Protein AF-A0A822W2A1-F1 (afdb_monomer_lite)

Organism: Streptococcus suis (NCBI:txid1307)

Structure (mmCIF, N/CA/C/O backbone):
data_AF-A0A822W2A1-F1
#
_entry.id   AF-A0A822W2A1-F1
#
loop_
_atom_site.group_PDB
_atom_site.id
_atom_site.type_symbol
_atom_site.label_atom_id
_atom_site.label_alt_id
_atom_site.label_comp_id
_atom_site.label_asym_id
_atom_site.label_entity_id
_atom_site.label_seq_id
_atom_site.pdbx_PDB_ins_code
_atom_site.Cartn_x
_atom_site.Cartn_y
_atom_site.Cartn_z
_atom_site.occupancy
_atom_site.B_iso_or_equiv
_atom_site.auth_seq_id
_atom_site.auth_comp_id
_atom_site.auth_asym_id
_atom_site.auth_atom_id
_atom_site.pdbx_PDB_model_num
ATOM 1 N N . MET A 1 1 ? 25.392 -4.249 -22.395 1.00 34.62 1 MET A N 1
ATOM 2 C CA . MET A 1 1 ? 24.506 -3.129 -22.010 1.00 34.62 1 MET A CA 1
ATOM 3 C C . MET A 1 1 ? 23.233 -3.723 -21.433 1.00 34.62 1 MET A C 1
ATOM 5 O O . MET A 1 1 ? 22.504 -4.381 -22.158 1.00 34.62 1 MET A O 1
ATOM 9 N N . SER A 1 2 ? 23.049 -3.610 -20.118 1.00 41.62 2 SER A N 1
ATOM 10 C CA . SER A 1 2 ? 21.898 -4.151 -19.384 1.00 41.62 2 SER A CA 1
ATOM 11 C C . SER A 1 2 ? 20.736 -3.167 -19.501 1.00 41.62 2 SER A C 1
ATOM 13 O O . SER A 1 2 ? 20.786 -2.104 -18.889 1.00 41.62 2 SER A O 1
ATOM 15 N N . THR A 1 3 ? 19.715 -3.491 -20.289 1.00 45.72 3 THR A N 1
ATOM 16 C CA . THR A 1 3 ? 18.464 -2.724 -20.337 1.00 45.72 3 THR A CA 1
ATOM 17 C C . THR A 1 3 ? 17.708 -2.922 -19.025 1.00 45.72 3 THR A C 1
ATOM 19 O O . THR A 1 3 ? 17.368 -4.055 -18.679 1.00 45.72 3 THR A O 1
ATOM 22 N N . LEU A 1 4 ? 17.490 -1.839 -18.276 1.00 44.88 4 LEU A N 1
ATOM 23 C CA . LEU A 1 4 ? 16.674 -1.850 -17.060 1.00 44.88 4 LEU A CA 1
ATOM 24 C C . LEU A 1 4 ? 15.221 -2.215 -17.410 1.00 44.88 4 LEU A C 1
ATOM 26 O O . LEU A 1 4 ? 14.737 -1.784 -18.461 1.00 44.88 4 LEU A O 1
ATOM 30 N N . PRO A 1 5 ? 14.508 -2.981 -16.565 1.00 48.06 5 PRO A N 1
ATOM 31 C CA . PRO A 1 5 ? 13.068 -3.122 -16.707 1.00 48.06 5 PRO A CA 1
ATOM 32 C C . PRO A 1 5 ? 12.431 -1.740 -16.536 1.00 48.06 5 PRO A C 1
ATOM 34 O O . PRO A 1 5 ? 12.787 -0.998 -15.621 1.00 48.06 5 PRO A O 1
ATOM 37 N N . THR A 1 6 ? 11.517 -1.388 -17.432 1.00 43.91 6 THR A N 1
ATOM 38 C CA . THR A 1 6 ? 10.739 -0.148 -17.369 1.00 43.91 6 THR A CA 1
ATOM 39 C C . THR A 1 6 ? 9.265 -0.511 -17.460 1.00 43.91 6 THR A C 1
ATOM 41 O O . THR A 1 6 ? 8.878 -1.353 -18.271 1.00 43.91 6 THR A O 1
ATOM 44 N N . LYS A 1 7 ? 8.446 0.101 -16.606 1.00 48.62 7 LYS A N 1
ATOM 45 C CA . LYS A 1 7 ? 6.985 0.117 -16.722 1.00 48.62 7 LYS A CA 1
ATOM 46 C C . LYS A 1 7 ? 6.576 1.582 -16.602 1.00 48.62 7 LYS A C 1
ATOM 48 O O . LYS A 1 7 ? 7.039 2.254 -15.686 1.00 48.62 7 LYS A O 1
ATOM 53 N N . ASP A 1 8 ? 5.825 2.087 -17.577 1.00 51.94 8 ASP A N 1
ATOM 54 C CA . ASP A 1 8 ? 5.290 3.458 -17.599 1.00 51.94 8 ASP A CA 1
ATOM 55 C C . ASP A 1 8 ? 6.317 4.562 -17.262 1.00 51.94 8 ASP A C 1
ATOM 57 O O . ASP A 1 8 ? 6.085 5.420 -16.417 1.00 51.94 8 ASP A O 1
ATOM 61 N N . ASN A 1 9 ? 7.480 4.546 -17.931 1.00 50.19 9 ASN A N 1
ATOM 62 C CA . ASN A 1 9 ? 8.591 5.503 -17.748 1.00 50.19 9 ASN A CA 1
ATOM 63 C C . ASN A 1 9 ? 9.314 5.485 -16.385 1.00 50.19 9 ASN A C 1
ATOM 65 O O . ASN A 1 9 ? 10.222 6.292 -16.177 1.00 50.19 9 ASN A O 1
ATOM 69 N N . PHE A 1 10 ? 9.004 4.547 -15.489 1.00 53.25 10 PHE A N 1
ATOM 70 C CA . PHE A 1 10 ? 9.739 4.369 -14.238 1.00 53.25 10 PHE A CA 1
ATOM 71 C C . PHE A 1 10 ? 10.927 3.407 -14.414 1.00 53.25 10 PHE A C 1
ATOM 73 O O . PHE A 1 10 ? 10.791 2.345 -15.030 1.00 53.25 10 PHE A O 1
ATOM 80 N N . GLN A 1 11 ? 12.100 3.773 -13.883 1.00 57.97 11 GLN A N 1
ATOM 81 C CA . GLN A 1 11 ? 13.290 2.915 -13.864 1.00 57.97 11 GLN A CA 1
ATOM 82 C C . GLN A 1 11 ? 13.386 2.187 -12.524 1.00 57.97 11 GLN A C 1
ATOM 84 O O . GLN A 1 11 ? 13.587 2.815 -11.487 1.00 57.97 11 GLN A O 1
ATOM 89 N N . PHE A 1 12 ? 13.287 0.860 -12.553 1.00 60.91 12 PHE A N 1
ATOM 90 C CA . PHE A 1 12 ? 13.507 0.035 -11.365 1.00 60.91 12 PHE A CA 1
ATOM 91 C C . PHE A 1 12 ? 14.996 -0.102 -11.032 1.00 60.91 12 PHE A C 1
ATOM 93 O O . PHE A 1 12 ? 15.861 0.100 -11.894 1.00 60.91 12 PHE A O 1
ATOM 100 N N . ALA A 1 13 ? 15.292 -0.481 -9.784 1.00 58.28 13 ALA A N 1
ATOM 101 C CA . ALA A 1 13 ? 16.658 -0.706 -9.324 1.00 58.28 13 ALA A CA 1
ATOM 102 C C . ALA A 1 13 ? 17.420 -1.643 -10.290 1.00 58.28 13 ALA A C 1
ATOM 104 O O . ALA A 1 13 ? 16.913 -2.711 -10.657 1.00 58.28 13 ALA A O 1
ATOM 105 N N . PRO A 1 14 ? 18.647 -1.290 -10.725 1.00 67.44 14 PRO A N 1
ATOM 106 C CA . PRO A 1 14 ? 19.464 -2.193 -11.520 1.00 67.44 14 PRO A CA 1
ATOM 107 C C . PRO A 1 14 ? 19.639 -3.519 -10.785 1.00 67.44 14 PRO A C 1
ATOM 109 O O . PRO A 1 14 ? 19.942 -3.523 -9.595 1.00 67.44 14 PRO A O 1
ATOM 112 N N . ARG A 1 15 ? 19.539 -4.649 -11.499 1.00 62.00 15 ARG A N 1
ATOM 113 C CA . ARG A 1 15 ? 19.670 -6.004 -10.924 1.00 62.00 15 ARG A CA 1
ATOM 114 C C . ARG A 1 15 ? 20.889 -6.170 -10.002 1.00 62.00 15 ARG A C 1
ATOM 116 O O . ARG A 1 15 ? 20.832 -6.956 -9.068 1.00 62.00 15 ARG A O 1
ATOM 123 N N . ILE A 1 16 ? 21.975 -5.441 -10.272 1.00 64.81 16 ILE A N 1
ATOM 124 C CA . ILE A 1 16 ? 23.221 -5.471 -9.489 1.00 64.81 16 ILE A CA 1
ATOM 125 C C . ILE A 1 16 ? 23.013 -4.986 -8.045 1.00 64.81 16 ILE A C 1
ATOM 127 O O . ILE A 1 16 ? 23.735 -5.440 -7.167 1.00 64.81 16 ILE A O 1
ATOM 131 N N . PHE A 1 17 ? 22.039 -4.103 -7.810 1.00 76.69 17 PHE A N 1
ATOM 132 C CA . PHE A 1 17 ? 21.728 -3.528 -6.500 1.00 76.69 17 PHE A CA 1
ATOM 133 C C . PHE A 1 17 ? 20.521 -4.172 -5.813 1.00 76.69 17 PHE A C 1
ATOM 135 O O . PHE A 1 17 ? 20.244 -3.849 -4.663 1.00 76.69 17 PHE A O 1
ATOM 142 N N . LEU A 1 18 ? 19.802 -5.077 -6.489 1.00 85.31 18 LEU A N 1
ATOM 143 C CA . LEU A 1 18 ? 18.559 -5.642 -5.962 1.00 85.31 18 LEU A CA 1
ATOM 144 C C . LEU A 1 18 ? 18.783 -6.400 -4.646 1.00 85.31 18 LEU A C 1
ATOM 146 O O . LEU A 1 18 ? 18.008 -6.238 -3.712 1.00 85.31 18 LEU A O 1
ATOM 150 N N . GLU A 1 19 ? 19.851 -7.193 -4.549 1.00 89.50 19 GLU A N 1
ATOM 151 C CA . GLU A 1 19 ? 20.175 -7.942 -3.328 1.00 89.50 19 GLU A CA 1
ATOM 152 C C . GLU A 1 19 ? 20.441 -7.000 -2.144 1.00 89.50 19 GLU A C 1
ATOM 154 O O . GLU A 1 19 ? 19.929 -7.211 -1.048 1.00 89.50 19 GLU A O 1
ATOM 159 N N . GLN A 1 20 ? 21.183 -5.917 -2.377 1.00 90.75 20 GLN A N 1
ATOM 160 C CA . GLN A 1 20 ? 21.479 -4.908 -1.363 1.00 90.75 20 GLN A CA 1
ATOM 161 C C . GLN A 1 20 ? 20.226 -4.117 -0.976 1.00 90.75 20 GLN A C 1
ATOM 163 O O . GLN A 1 20 ? 20.030 -3.851 0.208 1.00 90.75 20 GLN A O 1
ATOM 168 N N . SER A 1 21 ? 19.370 -3.773 -1.944 1.00 92.00 21 SER A N 1
ATOM 169 C CA . SER A 1 21 ? 18.084 -3.117 -1.693 1.00 92.00 21 SER A CA 1
ATOM 170 C C . SER A 1 21 ? 17.176 -3.989 -0.832 1.00 92.00 21 SER A C 1
ATOM 172 O O . SER A 1 21 ? 16.644 -3.503 0.158 1.00 92.00 21 SER A O 1
ATOM 174 N N . LEU A 1 22 ? 17.047 -5.282 -1.140 1.00 94.50 22 LEU A N 1
ATOM 175 C CA . LEU A 1 22 ? 16.240 -6.205 -0.339 1.00 94.50 22 LEU A CA 1
ATOM 176 C C . LEU A 1 22 ? 16.821 -6.394 1.068 1.00 94.50 22 LEU A C 1
ATOM 178 O O . LEU A 1 22 ? 16.090 -6.282 2.045 1.00 94.50 22 LEU A O 1
ATOM 182 N N . ALA A 1 23 ? 18.142 -6.562 1.194 1.00 94.62 23 ALA A N 1
ATOM 183 C CA . ALA A 1 23 ? 18.804 -6.673 2.496 1.00 94.62 23 ALA A CA 1
ATOM 184 C C . ALA A 1 23 ? 18.675 -5.402 3.358 1.00 94.62 23 ALA A C 1
ATOM 186 O O . ALA A 1 23 ? 18.761 -5.470 4.588 1.00 94.62 23 ALA A O 1
ATOM 187 N N . TYR A 1 24 ? 18.518 -4.238 2.724 1.00 95.31 24 TYR A N 1
ATOM 188 C CA . TYR A 1 24 ? 18.178 -2.987 3.394 1.00 95.31 24 TYR A CA 1
ATOM 189 C C . TYR A 1 24 ? 16.707 -2.971 3.825 1.00 95.31 24 TYR A C 1
ATOM 191 O O . TYR A 1 24 ? 16.435 -2.756 5.006 1.00 95.31 24 TYR A O 1
ATOM 199 N N . ILE A 1 25 ? 15.782 -3.265 2.904 1.00 96.62 25 ILE A N 1
ATOM 200 C CA . ILE A 1 25 ? 14.335 -3.267 3.159 1.00 96.62 25 ILE A CA 1
ATOM 201 C C . ILE A 1 25 ? 13.971 -4.241 4.284 1.00 96.62 25 ILE A C 1
ATOM 203 O O . ILE A 1 25 ? 13.175 -3.899 5.155 1.00 96.62 25 ILE A O 1
ATOM 207 N N . ASP A 1 26 ? 14.596 -5.417 4.336 1.00 95.75 26 ASP A N 1
ATOM 208 C CA . ASP A 1 26 ? 14.368 -6.408 5.393 1.00 95.75 26 ASP A CA 1
ATOM 209 C C . ASP A 1 26 ? 14.633 -5.851 6.799 1.00 95.75 26 ASP A C 1
ATOM 211 O O . ASP A 1 26 ? 13.954 -6.231 7.752 1.00 95.75 26 ASP A O 1
ATOM 215 N N . LYS A 1 27 ? 15.578 -4.911 6.930 1.00 96.88 27 LYS A N 1
ATOM 216 C CA . LYS A 1 27 ? 15.959 -4.285 8.206 1.00 96.88 27 LYS A CA 1
ATOM 217 C C . LYS A 1 27 ? 15.125 -3.060 8.563 1.00 96.88 27 LYS A C 1
ATOM 219 O O . LYS A 1 27 ? 15.276 -2.552 9.674 1.00 96.88 27 LYS A O 1
ATOM 224 N N . LEU A 1 28 ? 14.303 -2.553 7.643 1.00 97.38 28 LEU A N 1
ATOM 225 C CA . LEU A 1 28 ? 13.441 -1.411 7.930 1.00 97.38 28 LEU A CA 1
ATOM 226 C C . LEU A 1 28 ? 12.431 -1.781 9.024 1.00 97.38 28 LEU A C 1
ATOM 228 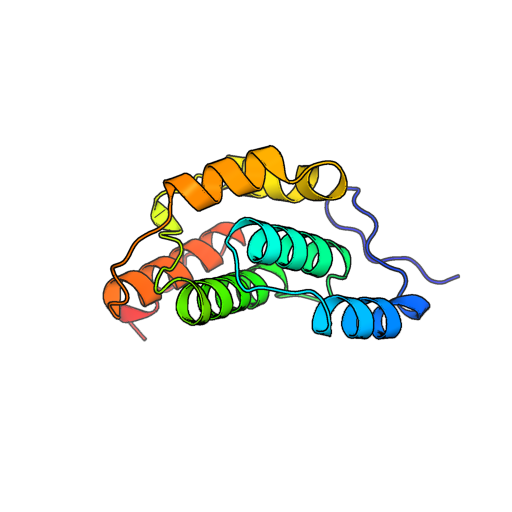O O . LEU A 1 28 ? 11.875 -2.886 8.969 1.00 97.38 28 LEU A O 1
ATOM 232 N N . PRO A 1 29 ? 12.177 -0.879 9.988 1.00 97.31 29 PRO A N 1
ATOM 233 C CA . PRO A 1 29 ? 11.138 -1.091 10.983 1.00 97.31 29 PRO A CA 1
ATOM 234 C C . PRO A 1 29 ? 9.760 -1.129 10.311 1.00 97.31 29 PRO A C 1
ATOM 236 O O . PRO A 1 29 ? 9.587 -0.671 9.181 1.00 97.31 29 PRO A O 1
ATOM 239 N N . HIS A 1 30 ? 8.787 -1.708 11.004 1.00 97.38 30 HIS A N 1
ATOM 240 C CA . HIS A 1 30 ? 7.401 -1.788 10.548 1.00 97.38 30 HIS A CA 1
ATOM 241 C C . HIS A 1 30 ? 6.425 -1.865 11.727 1.00 97.38 30 HIS A C 1
ATOM 243 O O . HIS A 1 30 ? 5.431 -2.569 11.656 1.00 97.38 30 HIS A O 1
ATOM 249 N N . GLU A 1 31 ? 6.715 -1.167 12.825 1.00 97.56 31 GLU A N 1
ATOM 250 C CA . GLU A 1 31 ? 5.886 -1.203 14.040 1.00 97.56 31 GLU A CA 1
ATOM 251 C C . GLU A 1 31 ? 4.737 -0.191 13.974 1.00 97.56 31 GLU A C 1
ATOM 253 O O . GLU A 1 31 ? 3.699 -0.349 14.615 1.00 97.56 31 GLU A O 1
ATOM 258 N N . THR A 1 32 ? 4.914 0.871 13.189 1.00 98.50 32 THR A N 1
ATOM 259 C CA . THR A 1 32 ? 3.914 1.924 12.995 1.00 98.50 32 THR A CA 1
ATOM 260 C C . THR A 1 32 ? 3.392 1.948 11.563 1.00 98.50 32 THR A C 1
ATOM 262 O O . THR A 1 32 ? 4.058 1.507 10.628 1.00 98.50 32 THR A O 1
ATOM 265 N N . PHE A 1 33 ? 2.203 2.527 11.372 1.00 98.50 33 PHE A N 1
ATOM 266 C CA . PHE A 1 33 ? 1.627 2.724 10.039 1.00 98.50 33 PHE A CA 1
ATOM 267 C C . PHE A 1 33 ? 2.590 3.449 9.092 1.00 98.50 33 PHE A C 1
ATOM 269 O O . PHE A 1 33 ? 2.771 3.024 7.953 1.00 98.50 33 PHE A O 1
ATOM 276 N N . ASP A 1 34 ? 3.240 4.513 9.568 1.00 98.31 34 ASP A N 1
ATOM 277 C CA . ASP A 1 34 ? 4.174 5.274 8.747 1.00 98.31 34 ASP A CA 1
ATOM 278 C C . ASP A 1 34 ? 5.357 4.419 8.296 1.00 98.31 34 ASP A C 1
ATOM 280 O O . ASP A 1 34 ? 5.660 4.401 7.107 1.00 98.31 34 ASP A O 1
ATOM 284 N N . GLU A 1 35 ? 5.981 3.675 9.210 1.00 98.50 35 GLU A N 1
ATOM 285 C CA . GLU A 1 35 ? 7.098 2.779 8.891 1.00 98.50 35 GLU A CA 1
ATOM 286 C C . GLU A 1 35 ? 6.694 1.685 7.897 1.00 98.50 35 GLU A C 1
ATOM 288 O O . GLU A 1 35 ? 7.417 1.428 6.936 1.00 98.50 35 GLU A O 1
ATOM 293 N N . ILE A 1 36 ? 5.514 1.085 8.082 1.00 98.69 36 ILE A N 1
ATOM 294 C CA . ILE A 1 36 ? 4.971 0.065 7.179 1.00 98.69 36 ILE A CA 1
ATOM 295 C C . ILE A 1 36 ? 4.801 0.626 5.762 1.00 98.69 36 ILE A C 1
ATOM 297 O O . ILE A 1 36 ? 5.201 -0.023 4.794 1.00 98.69 36 ILE A O 1
ATOM 301 N N . VAL A 1 37 ? 4.228 1.827 5.621 1.00 98.44 37 VAL A N 1
ATOM 302 C CA . VAL A 1 37 ? 3.988 2.432 4.302 1.00 98.44 37 VAL A CA 1
ATOM 303 C C . VAL A 1 37 ? 5.290 2.887 3.638 1.00 98.44 37 VAL A C 1
ATOM 305 O O . VAL A 1 37 ? 5.431 2.706 2.429 1.00 98.44 37 VAL A O 1
ATOM 308 N N . GLU A 1 38 ? 6.264 3.411 4.391 1.00 98.00 38 GLU A N 1
ATOM 309 C CA . GLU A 1 38 ? 7.602 3.710 3.849 1.00 98.00 38 GLU A CA 1
ATOM 310 C C . GLU A 1 38 ? 8.293 2.430 3.353 1.00 98.00 38 GLU A C 1
ATOM 312 O O . GLU A 1 38 ? 8.732 2.352 2.206 1.00 98.00 38 GLU A O 1
ATOM 317 N N . LYS A 1 39 ? 8.298 1.373 4.174 1.00 98.25 39 LYS A N 1
ATOM 318 C CA . LYS A 1 39 ? 8.868 0.065 3.822 1.00 98.25 39 LYS A CA 1
ATOM 319 C C . LYS A 1 39 ? 8.190 -0.546 2.590 1.00 98.25 39 LYS A C 1
ATOM 321 O O . LYS A 1 39 ? 8.843 -1.163 1.745 1.00 98.25 39 LYS A O 1
ATOM 326 N N . TYR A 1 40 ? 6.881 -0.350 2.458 1.00 98.25 40 TYR A N 1
ATOM 327 C CA . TYR A 1 40 ? 6.107 -0.745 1.286 1.00 98.25 40 TYR A CA 1
ATOM 328 C C . TYR A 1 40 ? 6.467 0.048 0.022 1.00 98.25 40 TYR A C 1
ATOM 330 O O . TYR A 1 40 ? 6.626 -0.550 -1.048 1.00 98.25 40 TYR A O 1
ATOM 338 N N . ALA A 1 41 ? 6.648 1.365 0.139 1.00 97.00 41 ALA A N 1
ATOM 339 C CA . ALA A 1 41 ? 7.085 2.215 -0.964 1.00 97.00 41 ALA A CA 1
ATOM 340 C C . ALA A 1 41 ? 8.494 1.829 -1.453 1.00 97.00 41 ALA A C 1
ATOM 342 O O . ALA A 1 41 ? 8.693 1.683 -2.661 1.00 97.00 41 ALA A O 1
ATOM 343 N N . ASP A 1 42 ? 9.431 1.554 -0.542 1.00 95.81 42 ASP A N 1
ATOM 344 C CA . ASP A 1 42 ? 10.785 1.102 -0.890 1.00 95.81 42 ASP A CA 1
ATOM 345 C C . ASP A 1 42 ? 10.781 -0.258 -1.601 1.00 95.81 42 ASP A C 1
ATOM 347 O O . ASP A 1 42 ? 11.474 -0.453 -2.607 1.00 95.81 42 ASP A O 1
ATOM 351 N N . MET A 1 43 ? 9.942 -1.195 -1.148 1.00 95.88 43 MET A N 1
ATOM 352 C CA . MET A 1 43 ? 9.754 -2.475 -1.839 1.00 95.88 43 MET A CA 1
ATOM 353 C C . MET A 1 43 ? 9.217 -2.285 -3.268 1.00 95.88 43 MET A C 1
ATOM 355 O O . MET A 1 43 ? 9.609 -3.022 -4.178 1.00 95.88 43 MET A O 1
ATOM 359 N N . ASN A 1 44 ? 8.376 -1.271 -3.506 1.00 93.19 44 ASN A N 1
ATOM 360 C CA . ASN A 1 44 ? 7.833 -0.992 -4.841 1.00 93.19 44 ASN A CA 1
ATOM 361 C C . ASN A 1 44 ? 8.916 -0.518 -5.809 1.00 93.19 44 ASN A C 1
ATOM 363 O O . ASN A 1 44 ? 8.883 -0.875 -6.988 1.00 93.19 44 ASN A O 1
ATOM 367 N N . ILE A 1 45 ? 9.886 0.243 -5.298 1.00 91.12 45 ILE A N 1
ATOM 368 C CA . ILE A 1 45 ? 11.056 0.703 -6.052 1.00 91.12 45 ILE A CA 1
ATOM 369 C C . ILE A 1 45 ? 11.985 -0.475 -6.371 1.00 91.12 45 ILE A C 1
ATOM 371 O O . ILE A 1 45 ? 12.501 -0.568 -7.489 1.00 91.12 45 ILE A O 1
ATOM 375 N N . ALA A 1 46 ? 12.185 -1.384 -5.410 1.00 92.06 46 ALA A N 1
ATOM 376 C CA . ALA A 1 46 ? 13.013 -2.573 -5.602 1.00 92.06 46 ALA A CA 1
ATOM 377 C C . ALA A 1 46 ? 12.438 -3.512 -6.673 1.00 92.06 46 ALA A C 1
ATOM 379 O O . ALA A 1 46 ? 13.198 -4.036 -7.486 1.00 92.06 46 ALA A O 1
ATOM 380 N N . HIS A 1 47 ? 11.111 -3.691 -6.688 1.00 90.69 47 HIS A N 1
ATOM 381 C CA . HIS A 1 47 ? 10.363 -4.440 -7.706 1.00 90.69 47 HIS A CA 1
ATOM 382 C C . HIS A 1 47 ? 11.009 -5.800 -8.059 1.00 90.69 47 HIS A C 1
ATOM 384 O O . HIS A 1 47 ? 11.439 -6.026 -9.196 1.00 90.69 47 HIS A O 1
ATOM 390 N N . PRO A 1 48 ? 11.135 -6.713 -7.077 1.00 90.44 48 PRO A N 1
ATOM 391 C CA . PRO A 1 48 ? 12.062 -7.845 -7.147 1.00 90.44 48 PRO A CA 1
ATOM 392 C C . PRO A 1 48 ? 11.713 -8.914 -8.190 1.00 90.44 48 PRO A C 1
ATOM 394 O O . PRO A 1 48 ? 12.585 -9.685 -8.601 1.00 90.44 48 PRO A O 1
ATOM 397 N N . PHE A 1 49 ? 10.455 -8.994 -8.621 1.00 89.69 49 PHE A N 1
ATOM 398 C CA . PHE A 1 49 ? 9.989 -10.004 -9.567 1.00 89.69 49 PHE A CA 1
ATOM 399 C C . PHE A 1 49 ? 9.879 -9.454 -10.989 1.00 89.69 49 PHE A C 1
ATOM 401 O O . PHE A 1 49 ? 9.718 -8.257 -11.216 1.00 89.69 49 PHE A O 1
ATOM 408 N N . ARG A 1 50 ? 9.904 -10.353 -11.981 1.00 83.44 50 ARG A N 1
ATOM 409 C CA . ARG A 1 50 ? 9.662 -9.983 -13.388 1.00 83.44 50 ARG A CA 1
ATOM 410 C C . ARG A 1 50 ? 8.206 -9.590 -13.649 1.00 83.44 50 ARG A C 1
ATOM 412 O O . ARG A 1 50 ? 7.953 -8.743 -14.494 1.00 83.44 50 ARG A O 1
ATOM 419 N N . GLU A 1 51 ? 7.275 -10.221 -12.942 1.00 85.88 51 GLU A N 1
ATOM 420 C CA . GLU A 1 51 ? 5.841 -9.944 -12.981 1.00 85.88 51 GLU A CA 1
ATOM 421 C C . GLU A 1 51 ? 5.236 -10.304 -11.616 1.00 85.88 51 GLU A C 1
ATOM 423 O O . GLU A 1 51 ? 5.789 -11.127 -10.889 1.00 85.88 51 GLU A O 1
ATOM 428 N N . GLY A 1 52 ? 4.100 -9.698 -11.266 1.00 88.88 52 GLY A N 1
ATOM 429 C CA . GLY A 1 52 ? 3.331 -10.057 -10.071 1.00 88.88 52 GLY A CA 1
ATOM 430 C C . GLY A 1 52 ? 3.611 -9.204 -8.834 1.00 88.88 52 GLY A C 1
ATOM 431 O O . GLY A 1 52 ? 2.862 -9.334 -7.870 1.00 88.88 52 GLY A O 1
ATOM 432 N N . ASN A 1 53 ? 4.589 -8.289 -8.886 1.00 92.56 53 ASN A N 1
ATOM 433 C CA . ASN A 1 53 ? 4.993 -7.447 -7.751 1.00 92.56 53 ASN A CA 1
ATOM 434 C C . ASN A 1 53 ? 3.813 -6.748 -7.070 1.00 92.56 53 ASN A C 1
ATOM 436 O O . ASN A 1 53 ? 3.656 -6.882 -5.865 1.00 92.56 53 ASN A O 1
ATOM 440 N N . GLY A 1 54 ? 2.946 -6.069 -7.831 1.00 92.25 54 GLY A N 1
ATOM 441 C CA . GLY A 1 54 ? 1.804 -5.346 -7.261 1.00 92.25 54 GLY A CA 1
ATOM 442 C C . GLY A 1 54 ? 0.923 -6.242 -6.386 1.00 92.25 54 GLY A C 1
ATOM 443 O O . GLY A 1 54 ? 0.691 -5.941 -5.217 1.00 92.25 54 GLY A O 1
ATOM 444 N N . ARG A 1 55 ? 0.506 -7.397 -6.920 1.00 93.62 55 ARG A N 1
ATOM 445 C CA . ARG A 1 55 ? -0.356 -8.360 -6.213 1.00 93.62 55 ARG A CA 1
ATOM 446 C C . ARG A 1 55 ? 0.334 -8.959 -4.991 1.00 93.62 55 ARG A C 1
ATOM 448 O O . ARG A 1 55 ? -0.244 -8.957 -3.908 1.00 93.62 55 ARG A O 1
ATOM 455 N N . SER A 1 56 ? 1.569 -9.441 -5.148 1.00 94.81 56 SER A N 1
ATOM 456 C CA . SER A 1 56 ? 2.315 -10.053 -4.043 1.00 94.81 56 SER A CA 1
ATOM 457 C C . SER A 1 56 ? 2.622 -9.050 -2.936 1.00 94.81 56 SER A C 1
ATOM 459 O O . SER A 1 56 ? 2.535 -9.378 -1.757 1.00 94.81 56 SER A O 1
ATOM 461 N N . MET A 1 57 ? 2.952 -7.813 -3.303 1.00 96.38 57 MET A N 1
ATOM 462 C CA . MET A 1 57 ? 3.299 -6.788 -2.334 1.00 9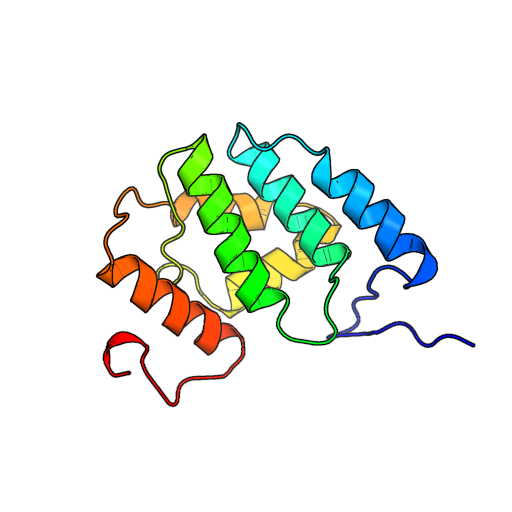6.38 57 MET A CA 1
ATOM 463 C C . MET A 1 57 ? 2.082 -6.243 -1.587 1.00 96.38 57 MET A C 1
ATOM 465 O O . MET A 1 57 ? 2.225 -5.900 -0.421 1.00 96.38 57 MET A O 1
ATOM 469 N N . ARG A 1 58 ? 0.896 -6.168 -2.209 1.00 97.62 58 ARG A N 1
ATOM 470 C CA . ARG A 1 58 ? -0.340 -5.800 -1.491 1.00 97.62 58 ARG A CA 1
ATOM 471 C C . ARG A 1 58 ? -0.677 -6.817 -0.398 1.00 97.62 58 ARG A C 1
ATOM 473 O O . ARG A 1 58 ? -0.945 -6.422 0.728 1.00 97.62 58 ARG A O 1
ATOM 480 N N . ILE A 1 59 ? -0.529 -8.113 -0.686 1.00 96.31 59 ILE A N 1
ATOM 481 C CA . ILE A 1 59 ? -0.662 -9.171 0.334 1.00 96.31 59 ILE A CA 1
ATOM 482 C C . ILE A 1 59 ? 0.396 -9.006 1.434 1.00 96.31 59 ILE A C 1
ATOM 484 O O . ILE A 1 59 ? 0.098 -9.136 2.617 1.00 96.31 59 ILE A O 1
ATOM 488 N N . TRP A 1 60 ? 1.643 -8.721 1.053 1.00 97.88 60 TRP A N 1
ATOM 489 C CA . TRP A 1 60 ? 2.724 -8.502 2.012 1.00 97.88 60 TRP A CA 1
ATOM 490 C C . TRP A 1 60 ? 2.476 -7.284 2.917 1.00 97.88 60 TRP A C 1
ATOM 492 O O . TRP A 1 60 ? 2.725 -7.363 4.119 1.00 97.88 60 TRP A O 1
ATOM 502 N N . LEU A 1 61 ? 1.921 -6.200 2.368 1.00 98.31 61 LEU A N 1
ATOM 503 C CA . LEU A 1 61 ? 1.481 -5.028 3.122 1.00 98.31 61 LEU A CA 1
ATOM 504 C C . LEU A 1 61 ? 0.399 -5.395 4.146 1.00 98.31 61 LEU A C 1
ATOM 506 O O . LEU A 1 61 ? 0.561 -5.076 5.321 1.00 98.31 61 LEU A O 1
ATOM 510 N N . ASP A 1 62 ? -0.654 -6.106 3.732 1.00 97.50 62 ASP A N 1
ATOM 511 C CA . ASP A 1 62 ? -1.724 -6.534 4.644 1.00 97.50 62 ASP A CA 1
ATOM 512 C C . ASP A 1 62 ? -1.203 -7.444 5.763 1.00 97.50 62 ASP A C 1
ATOM 514 O O . ASP A 1 62 ? -1.649 -7.341 6.904 1.00 97.50 62 ASP A O 1
ATOM 518 N N . CYS A 1 63 ? -0.223 -8.308 5.477 1.00 97.25 63 CYS A N 1
ATOM 519 C CA . CYS A 1 63 ? 0.425 -9.116 6.509 1.00 97.25 63 CYS A CA 1
ATOM 520 C C . CYS A 1 63 ? 1.134 -8.253 7.562 1.00 97.25 63 CYS A C 1
ATOM 522 O O . CYS A 1 63 ? 0.972 -8.533 8.747 1.00 97.25 63 CYS A O 1
ATOM 524 N N . MET A 1 64 ? 1.882 -7.221 7.152 1.00 98.12 64 MET A N 1
ATOM 525 C CA . MET A 1 64 ? 2.559 -6.313 8.090 1.00 98.12 64 MET A CA 1
ATOM 526 C C . MET A 1 64 ? 1.560 -5.467 8.887 1.00 98.12 64 MET A C 1
ATOM 528 O O . MET A 1 64 ? 1.659 -5.388 10.105 1.00 98.12 64 MET A O 1
ATOM 532 N N . LEU A 1 65 ? 0.556 -4.884 8.222 1.00 98.12 65 LEU A N 1
ATOM 533 C CA . LEU A 1 65 ? -0.490 -4.102 8.892 1.00 98.12 65 LEU A CA 1
ATOM 534 C C . LEU A 1 65 ? -1.250 -4.944 9.922 1.00 98.12 65 LEU A C 1
ATOM 536 O O . LEU A 1 65 ? -1.535 -4.472 11.024 1.00 98.12 65 LEU A O 1
ATOM 540 N N . ARG A 1 66 ? -1.548 -6.204 9.589 1.00 96.44 66 ARG A N 1
ATOM 541 C CA . ARG A 1 66 ? -2.255 -7.105 10.496 1.00 96.44 66 ARG A CA 1
ATOM 542 C C . ARG A 1 66 ? -1.408 -7.461 11.710 1.00 96.44 66 ARG A C 1
ATOM 544 O O . ARG A 1 66 ? -1.947 -7.478 12.811 1.00 96.44 66 ARG A O 1
ATOM 551 N N . ASP A 1 67 ? -0.129 -7.764 11.506 1.00 96.94 67 ASP A N 1
ATOM 552 C CA . ASP A 1 67 ? 0.782 -8.176 12.578 1.00 96.94 67 ASP A CA 1
ATOM 553 C C . ASP A 1 67 ? 1.022 -7.042 13.584 1.00 96.94 67 ASP A C 1
ATOM 555 O O . ASP A 1 67 ? 0.860 -7.235 14.787 1.00 96.94 67 ASP A O 1
ATOM 559 N N . SER A 1 68 ? 1.303 -5.833 13.091 1.00 97.56 68 SER A N 1
ATOM 560 C CA . SER A 1 68 ? 1.685 -4.702 13.944 1.00 97.56 68 SER A CA 1
ATOM 561 C C . SER A 1 68 ? 0.494 -3.891 14.459 1.00 97.56 68 SER A C 1
ATOM 563 O O . SER A 1 68 ? 0.542 -3.360 15.567 1.00 97.56 68 SER A O 1
ATOM 565 N N . LEU A 1 69 ? -0.584 -3.768 13.672 1.00 97.31 69 LEU A N 1
ATOM 566 C CA . LEU A 1 69 ? -1.700 -2.853 13.961 1.00 97.31 69 LEU A CA 1
ATOM 567 C C . LEU A 1 69 ? -3.060 -3.549 14.106 1.00 97.31 69 LEU A C 1
ATOM 569 O O . LEU A 1 69 ? -4.044 -2.882 14.430 1.00 97.31 69 LEU A O 1
ATOM 573 N N . GLY A 1 70 ? -3.155 -4.856 13.838 1.00 96.88 70 GLY A N 1
ATOM 574 C CA . GLY A 1 70 ? -4.426 -5.589 13.866 1.00 96.88 70 GLY A CA 1
ATOM 575 C C . GLY A 1 70 ? -5.422 -5.151 12.786 1.00 96.88 70 GLY A C 1
ATOM 576 O O . GLY A 1 70 ? -6.625 -5.342 12.951 1.00 96.88 70 GLY A O 1
ATOM 577 N N . ARG A 1 71 ? -4.941 -4.537 11.698 1.00 97.12 71 ARG A N 1
ATOM 578 C CA . ARG A 1 71 ? -5.762 -3.962 10.620 1.00 97.12 71 ARG A CA 1
ATOM 579 C C . ARG A 1 71 ? -5.280 -4.415 9.248 1.00 97.12 71 ARG A C 1
ATOM 581 O O . ARG A 1 71 ? -4.125 -4.786 9.093 1.00 97.12 71 ARG A O 1
ATOM 588 N N . VAL A 1 72 ? -6.153 -4.352 8.251 1.00 97.25 72 VAL A N 1
ATOM 589 C CA . VAL A 1 72 ? -5.827 -4.587 6.831 1.00 97.25 72 VAL A CA 1
ATOM 590 C C . VAL A 1 72 ? -6.421 -3.478 5.972 1.00 97.25 72 VAL A C 1
ATOM 592 O O . VAL A 1 72 ? -7.208 -2.667 6.464 1.00 97.25 72 VAL A O 1
ATOM 595 N N . VAL A 1 73 ? -6.041 -3.424 4.700 1.00 96.94 73 VAL A N 1
ATOM 596 C CA . VAL A 1 73 ? -6.609 -2.475 3.742 1.00 96.94 73 VAL A CA 1
ATOM 597 C C . VAL A 1 73 ? -7.887 -3.059 3.140 1.00 96.94 73 VAL A C 1
ATOM 599 O O . VAL A 1 73 ? -7.872 -4.146 2.559 1.00 96.94 73 VAL A O 1
ATOM 602 N N . ASP A 1 74 ? -8.997 -2.324 3.211 1.00 96.12 74 ASP A N 1
ATOM 603 C CA . ASP A 1 74 ? -10.143 -2.586 2.341 1.00 96.12 74 ASP A CA 1
ATOM 604 C C . ASP A 1 74 ? -9.831 -2.061 0.939 1.00 96.12 74 ASP A C 1
ATOM 606 O O . ASP A 1 74 ? -10.110 -0.918 0.585 1.00 96.12 74 ASP A O 1
ATOM 610 N N . TRP A 1 75 ? -9.218 -2.907 0.116 1.00 95.19 75 TRP A N 1
ATOM 611 C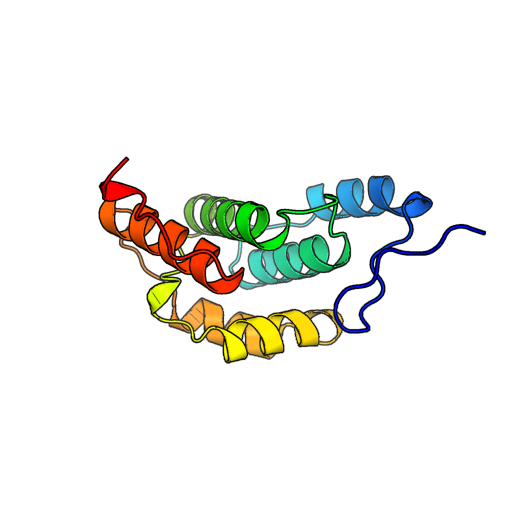 CA . TRP A 1 75 ? -8.814 -2.513 -1.231 1.00 95.19 75 TRP A CA 1
ATOM 612 C C . TRP A 1 75 ? -9.988 -2.026 -2.088 1.00 95.19 75 TRP A C 1
ATOM 614 O O . TRP A 1 75 ? -9.769 -1.173 -2.941 1.00 95.19 75 TRP A O 1
ATOM 624 N N . ASN A 1 76 ? -11.220 -2.485 -1.831 1.00 91.44 76 ASN A N 1
ATOM 625 C CA . ASN A 1 76 ? -12.412 -2.060 -2.576 1.00 91.44 76 ASN A CA 1
ATOM 626 C C . ASN A 1 76 ? -12.767 -0.589 -2.348 1.00 91.44 76 ASN A C 1
ATOM 628 O O . ASN A 1 76 ? -13.478 -0.003 -3.163 1.00 91.44 76 ASN A O 1
ATOM 632 N N . SER A 1 77 ? -12.313 -0.001 -1.238 1.00 93.50 77 SER A N 1
ATOM 633 C CA . SER A 1 77 ? -12.589 1.395 -0.909 1.00 93.50 77 SER A CA 1
ATOM 634 C C . SER A 1 77 ? -11.600 2.368 -1.551 1.00 93.50 77 SER A C 1
ATOM 636 O O . SER A 1 77 ? -11.724 3.572 -1.339 1.00 93.50 77 SER A O 1
ATOM 638 N N . ILE A 1 78 ? -10.604 1.870 -2.291 1.00 95.50 78 ILE A N 1
ATOM 639 C CA . ILE A 1 78 ? -9.598 2.689 -2.965 1.00 95.50 78 ILE A CA 1
ATOM 640 C C . ILE A 1 78 ? -9.839 2.616 -4.476 1.00 95.50 78 ILE A C 1
ATOM 642 O O . ILE A 1 78 ? -9.975 1.530 -5.050 1.00 95.50 78 ILE A O 1
ATOM 646 N N . ASP A 1 79 ? -9.887 3.778 -5.129 1.00 96.00 79 ASP A N 1
ATOM 647 C CA . ASP A 1 79 ? -9.952 3.836 -6.584 1.00 96.00 79 ASP A CA 1
ATOM 648 C C . ASP A 1 79 ? -8.632 3.364 -7.216 1.00 96.00 79 ASP A C 1
ATOM 650 O O . ASP A 1 79 ? -7.530 3.615 -6.719 1.00 96.00 79 ASP A O 1
ATOM 654 N N . LYS A 1 80 ? -8.752 2.670 -8.348 1.00 92.31 80 LYS A N 1
ATOM 655 C CA . LYS A 1 80 ? -7.618 2.076 -9.058 1.00 92.31 80 LYS A CA 1
ATOM 656 C C . LYS A 1 80 ? -6.618 3.126 -9.537 1.00 92.31 80 LYS A C 1
ATOM 658 O O . LYS A 1 80 ? -5.410 2.934 -9.371 1.00 92.31 80 LYS A O 1
ATOM 663 N N . ASP A 1 81 ? -7.108 4.196 -10.152 1.00 94.19 81 ASP A N 1
ATOM 664 C CA . ASP A 1 81 ? -6.252 5.219 -10.743 1.00 94.19 81 ASP A CA 1
ATOM 665 C C . ASP A 1 81 ? -5.638 6.088 -9.643 1.00 94.19 81 ASP A C 1
ATOM 667 O O . ASP A 1 81 ? -4.457 6.427 -9.720 1.00 94.19 81 ASP A O 1
ATOM 671 N N . GLU A 1 82 ? -6.387 6.385 -8.577 1.00 97.00 82 GLU A N 1
ATOM 672 C CA . GLU A 1 82 ? -5.852 7.056 -7.384 1.00 97.00 82 GLU A CA 1
ATOM 673 C C . GLU A 1 82 ? -4.711 6.256 -6.746 1.00 97.00 82 GLU A C 1
ATOM 675 O O . GLU A 1 82 ? -3.622 6.795 -6.529 1.00 97.00 82 GLU A O 1
ATOM 680 N N . TYR A 1 83 ? -4.915 4.955 -6.517 1.00 96.88 83 TYR A N 1
ATOM 681 C CA . TYR A 1 83 ? -3.884 4.080 -5.965 1.00 96.88 83 TYR A CA 1
ATOM 682 C C . TYR A 1 83 ? -2.635 4.039 -6.854 1.00 96.88 83 TYR A C 1
ATOM 684 O O . TYR A 1 83 ? -1.518 4.206 -6.360 1.00 96.88 83 TYR A O 1
ATOM 692 N N . PHE A 1 84 ? -2.791 3.860 -8.168 1.00 94.56 84 PHE A N 1
ATOM 693 C CA . PHE A 1 84 ? -1.647 3.828 -9.081 1.00 94.56 84 PHE A CA 1
ATOM 694 C C . PHE A 1 84 ? -0.911 5.161 -9.162 1.00 94.56 84 PHE A C 1
ATOM 696 O O . PHE A 1 84 ? 0.320 5.170 -9.121 1.00 94.56 84 PHE A O 1
ATOM 703 N N . ASN A 1 85 ? -1.625 6.284 -9.198 1.00 95.25 85 ASN A N 1
ATOM 704 C CA . ASN A 1 85 ? -1.000 7.604 -9.167 1.00 95.25 85 ASN A CA 1
ATOM 705 C C . ASN A 1 85 ? -0.223 7.832 -7.861 1.00 95.25 85 ASN A C 1
ATOM 707 O O . ASN A 1 85 ? 0.905 8.334 -7.900 1.00 95.25 85 ASN A O 1
ATOM 711 N N . ALA A 1 86 ? -0.774 7.405 -6.722 1.00 97.06 86 ALA A N 1
ATOM 712 C CA . ALA A 1 86 ? -0.105 7.487 -5.428 1.00 97.06 86 ALA A CA 1
ATOM 713 C C . ALA A 1 86 ? 1.148 6.596 -5.363 1.00 97.06 86 ALA A C 1
ATOM 715 O O . ALA A 1 86 ? 2.194 7.047 -4.897 1.00 97.06 86 ALA A O 1
ATOM 716 N N . MET A 1 87 ? 1.086 5.368 -5.892 1.00 95.88 87 MET A N 1
ATOM 717 C CA . MET A 1 87 ? 2.242 4.465 -5.992 1.00 95.88 87 MET A CA 1
ATOM 718 C C . MET A 1 87 ? 3.329 5.005 -6.925 1.00 95.88 87 MET A C 1
ATOM 720 O O . MET A 1 87 ? 4.515 4.850 -6.646 1.00 95.88 87 MET A O 1
ATOM 724 N N . VAL A 1 88 ? 2.951 5.659 -8.028 1.00 92.94 88 VAL A N 1
ATOM 725 C CA . VAL A 1 88 ? 3.922 6.340 -8.891 1.00 92.94 88 VAL A CA 1
ATOM 726 C C . VAL A 1 88 ? 4.575 7.479 -8.125 1.00 92.94 88 VAL A C 1
ATOM 728 O O . VAL A 1 88 ? 5.786 7.601 -8.181 1.00 92.94 88 VAL A O 1
ATOM 731 N N . ARG A 1 89 ? 3.834 8.298 -7.373 1.00 94.44 89 ARG A N 1
ATOM 732 C CA . ARG A 1 89 ? 4.392 9.439 -6.619 1.00 94.44 89 ARG A CA 1
ATOM 733 C C . ARG A 1 89 ? 5.185 9.041 -5.373 1.00 94.44 89 ARG A C 1
ATOM 735 O O . ARG A 1 89 ? 6.048 9.814 -4.954 1.00 94.44 89 ARG A O 1
ATOM 742 N N . SER A 1 90 ? 4.974 7.837 -4.838 1.00 95.00 90 SER A N 1
ATOM 743 C CA . SER A 1 90 ? 5.610 7.375 -3.598 1.00 95.00 90 SER A CA 1
ATOM 744 C C . SER A 1 90 ? 7.139 7.307 -3.664 1.00 95.00 90 SER A C 1
ATOM 746 O O . SER A 1 90 ? 7.776 7.349 -2.621 1.00 95.00 90 SER A O 1
ATOM 748 N N . HIS A 1 91 ? 7.741 7.277 -4.862 1.00 89.06 91 HIS A N 1
ATOM 749 C CA . HIS A 1 91 ? 9.199 7.395 -5.030 1.00 89.06 91 HIS A CA 1
ATOM 750 C C . HIS A 1 91 ? 9.774 8.770 -4.640 1.00 89.06 91 HIS A C 1
ATOM 752 O O . HIS A 1 91 ? 10.979 8.888 -4.432 1.00 89.06 91 HIS A O 1
ATOM 758 N N . VAL A 1 92 ? 8.936 9.812 -4.579 1.00 91.56 92 VAL A N 1
ATOM 759 C CA . VAL A 1 92 ? 9.318 11.170 -4.150 1.00 91.56 92 VAL A CA 1
ATOM 760 C C . VAL A 1 92 ? 8.713 11.490 -2.790 1.00 91.56 92 VAL A C 1
ATOM 762 O O . VAL A 1 92 ? 9.377 12.087 -1.945 1.00 91.56 92 VAL A O 1
ATOM 765 N N . SER A 1 93 ? 7.441 11.140 -2.582 1.00 95.81 93 SER A N 1
ATOM 766 C CA . SER A 1 93 ? 6.741 11.384 -1.323 1.00 95.81 93 SER A CA 1
ATOM 767 C C . SER A 1 93 ? 5.596 10.400 -1.120 1.00 95.81 93 SER A C 1
ATOM 769 O O . SER A 1 93 ? 4.741 10.231 -1.987 1.00 95.81 93 SER A O 1
ATOM 771 N N . THR A 1 94 ? 5.540 9.803 0.066 1.00 97.56 94 THR A N 1
ATOM 772 C CA . THR A 1 94 ? 4.530 8.816 0.466 1.00 97.56 94 THR A CA 1
ATOM 773 C C . THR A 1 94 ? 3.231 9.431 0.989 1.00 97.56 94 THR A C 1
ATOM 775 O O . THR A 1 94 ? 2.310 8.690 1.312 1.00 97.56 94 THR A O 1
ATOM 778 N N . GLY A 1 95 ? 3.110 10.762 1.072 1.00 97.94 95 GLY A N 1
ATOM 779 C CA . GLY A 1 95 ? 1.978 11.423 1.740 1.00 97.94 95 GLY A CA 1
ATOM 780 C C . GLY A 1 95 ? 0.602 11.057 1.167 1.00 97.94 95 GLY A C 1
ATOM 781 O O . GLY A 1 95 ? -0.320 10.763 1.923 1.00 97.94 95 GLY A O 1
ATOM 782 N N . GLU A 1 96 ? 0.471 11.018 -0.160 1.00 97.69 96 GLU A N 1
ATOM 783 C CA . GLU A 1 96 ? -0.783 10.640 -0.832 1.00 97.69 96 GLU A CA 1
ATOM 784 C C . GLU A 1 96 ? -1.110 9.155 -0.635 1.00 97.69 96 GLU A C 1
ATOM 786 O O . GLU A 1 96 ? -2.244 8.805 -0.317 1.00 97.69 96 GLU A O 1
ATOM 791 N N . LEU A 1 97 ? -0.099 8.286 -0.731 1.00 98.25 97 LEU A N 1
ATOM 792 C CA . LEU A 1 97 ? -0.255 6.853 -0.486 1.00 98.25 97 LEU A CA 1
ATOM 793 C C . LEU A 1 97 ? -0.685 6.580 0.961 1.00 98.25 97 LEU A C 1
ATOM 795 O O . LEU A 1 97 ? -1.625 5.825 1.195 1.00 98.25 97 LEU A O 1
ATOM 799 N N . LYS A 1 98 ? -0.038 7.237 1.930 1.00 98.62 98 LYS A N 1
ATOM 800 C CA . LYS A 1 98 ? -0.399 7.177 3.351 1.00 98.62 98 LYS A CA 1
ATOM 801 C C . LYS A 1 98 ? -1.836 7.624 3.574 1.00 98.62 98 LYS A C 1
ATOM 803 O O . LYS A 1 98 ? -2.568 6.942 4.279 1.00 98.62 98 LYS A O 1
ATOM 808 N N . TYR A 1 99 ? -2.247 8.731 2.958 1.00 98.19 99 TYR A N 1
ATOM 809 C CA . TYR A 1 99 ? -3.616 9.226 3.067 1.00 98.19 99 TYR A CA 1
ATOM 810 C C . TYR A 1 99 ? -4.639 8.192 2.576 1.00 98.19 99 TYR A C 1
ATOM 812 O O . TYR A 1 99 ? -5.543 7.843 3.334 1.00 98.19 99 TYR A O 1
ATOM 820 N N . LEU A 1 100 ? -4.463 7.655 1.363 1.00 98.06 100 LEU A N 1
ATOM 821 C CA . LEU A 1 100 ? -5.377 6.659 0.793 1.00 98.06 100 LEU A CA 1
ATOM 822 C C . LEU A 1 100 ? -5.460 5.395 1.656 1.00 98.06 100 LEU A C 1
ATOM 824 O O . LEU A 1 100 ? -6.553 4.962 2.017 1.00 98.06 100 LEU A O 1
ATOM 828 N N . LEU A 1 101 ? -4.308 4.831 2.032 1.00 98.25 101 LEU A N 1
ATOM 829 C CA . LEU A 1 101 ? -4.259 3.608 2.834 1.00 98.25 101 LEU A CA 1
ATOM 830 C C . LEU A 1 101 ? -4.872 3.815 4.220 1.00 98.25 101 LEU A C 1
ATOM 832 O O . LEU A 1 101 ? -5.610 2.954 4.686 1.00 98.25 101 LEU A O 1
ATOM 836 N N . LEU A 1 102 ? -4.618 4.959 4.863 1.00 97.88 102 LEU A N 1
ATOM 837 C CA . LEU A 1 102 ? -5.144 5.260 6.194 1.00 97.88 102 LEU A CA 1
ATOM 838 C C . LEU A 1 102 ? -6.676 5.359 6.198 1.00 97.88 102 LEU A C 1
ATOM 840 O O . LEU A 1 102 ? -7.307 4.889 7.142 1.00 97.88 102 LEU A O 1
ATOM 844 N N . GLN A 1 103 ? -7.273 5.951 5.155 1.00 97.62 103 GLN A N 1
ATOM 845 C CA . GLN A 1 103 ? -8.735 6.029 5.011 1.00 97.62 103 GLN A CA 1
ATOM 846 C C . GLN A 1 103 ? -9.383 4.667 4.728 1.00 97.62 103 GLN A C 1
ATOM 848 O O . GLN A 1 103 ? -10.558 4.481 5.034 1.00 97.62 103 GLN A O 1
ATOM 853 N N . ALA A 1 104 ? -8.622 3.723 4.175 1.00 97.38 104 ALA A N 1
ATOM 854 C CA . ALA A 1 104 ? -9.087 2.391 3.807 1.00 97.38 104 ALA A CA 1
ATOM 855 C C . ALA A 1 104 ? -8.796 1.310 4.865 1.00 97.38 104 ALA A C 1
ATOM 857 O O . ALA A 1 104 ? -9.088 0.137 4.636 1.00 97.38 104 ALA A O 1
ATOM 858 N N . LEU A 1 105 ? -8.200 1.652 6.015 1.00 97.38 105 LEU A N 1
ATOM 859 C CA . LEU A 1 105 ? -7.907 0.659 7.051 1.00 97.38 105 LEU A CA 1
ATOM 860 C C . LEU A 1 105 ? -9.185 0.130 7.707 1.00 97.38 105 LEU A C 1
ATOM 862 O O . LEU A 1 105 ? -10.011 0.894 8.207 1.00 97.38 105 LEU A O 1
ATOM 866 N N . THR A 1 106 ? -9.268 -1.191 7.831 1.00 96.00 106 THR A N 1
ATOM 867 C CA . THR A 1 106 ? -10.361 -1.892 8.507 1.00 96.00 106 THR A CA 1
ATOM 868 C C . THR A 1 106 ? -9.842 -2.882 9.550 1.00 96.00 106 THR A C 1
ATOM 870 O O . THR A 1 106 ? -8.753 -3.441 9.418 1.00 96.00 106 THR A O 1
ATOM 873 N N . GLU A 1 107 ? -10.632 -3.093 10.606 1.00 95.19 107 GLU A N 1
ATOM 874 C CA . GLU A 1 107 ? -10.432 -4.155 11.608 1.00 95.19 107 GLU A CA 1
ATOM 875 C C . GLU A 1 107 ? -11.179 -5.450 11.228 1.00 95.19 107 GLU A C 1
ATOM 877 O O . GLU A 1 107 ? -11.099 -6.450 11.941 1.00 95.19 107 GLU A O 1
ATOM 882 N N . ASP A 1 108 ? -11.909 -5.458 10.105 1.00 92.44 108 ASP A N 1
ATOM 883 C CA . ASP A 1 108 ? -12.543 -6.670 9.588 1.00 92.44 108 ASP A CA 1
ATOM 884 C C . ASP A 1 108 ? -11.507 -7.592 8.930 1.00 92.44 108 ASP A C 1
ATOM 886 O O . ASP A 1 108 ? -11.183 -7.481 7.749 1.00 92.44 108 ASP A O 1
ATOM 890 N N . LEU A 1 109 ? -11.000 -8.533 9.723 1.00 88.81 109 LEU A N 1
ATOM 891 C CA . LEU A 1 109 ? -10.049 -9.562 9.296 1.00 88.81 109 LEU A CA 1
ATOM 892 C C . LEU A 1 109 ? -10.745 -10.823 8.752 1.00 88.81 109 LEU A C 1
ATOM 894 O O . LEU A 1 109 ? -10.129 -11.890 8.661 1.00 88.81 109 LEU A O 1
ATOM 898 N N . GLY A 1 110 ? -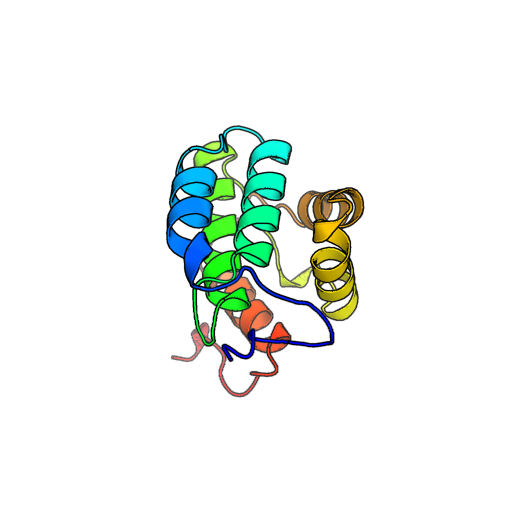12.042 -10.735 8.441 1.00 86.12 110 GLY A N 1
ATOM 899 C CA . GLY A 1 110 ? -12.846 -11.848 7.964 1.00 86.12 110 GLY A CA 1
ATOM 900 C C . GLY A 1 110 ? -12.418 -12.366 6.590 1.00 86.12 110 GLY A C 1
ATOM 901 O O . GLY A 1 110 ? -11.897 -11.644 5.738 1.00 86.12 110 GLY A O 1
ATOM 902 N N . GLN A 1 111 ? -12.709 -13.644 6.341 1.00 81.94 111 GLN A N 1
ATOM 903 C CA . GLN A 1 111 ? -12.397 -14.314 5.075 1.00 81.94 111 GLN A CA 1
ATOM 904 C C . GLN A 1 111 ? -13.041 -13.620 3.861 1.00 81.94 111 GLN A C 1
ATOM 906 O O . GLN A 1 111 ? -12.420 -13.530 2.806 1.00 81.94 111 GLN A O 1
ATOM 911 N N . ALA A 1 112 ? -14.257 -13.091 4.016 1.00 82.75 112 ALA A N 1
ATOM 912 C CA . ALA A 1 112 ? -14.944 -12.364 2.951 1.00 82.75 112 ALA A CA 1
ATOM 913 C C . ALA A 1 112 ? -14.190 -11.087 2.544 1.00 82.75 112 ALA A C 1
ATOM 915 O O . ALA A 1 112 ? -14.038 -10.814 1.355 1.00 82.75 112 ALA A O 1
ATOM 916 N N . THR A 1 113 ? -13.688 -10.327 3.519 1.00 83.50 113 THR A N 1
ATOM 917 C CA . THR A 1 113 ? -12.912 -9.101 3.278 1.00 83.50 113 THR A CA 1
ATOM 918 C C . THR A 1 113 ? -11.564 -9.427 2.650 1.00 83.50 113 THR A C 1
ATOM 920 O O . THR A 1 113 ? -11.177 -8.788 1.673 1.00 83.50 113 THR A O 1
ATOM 923 N N . TYR A 1 114 ? -10.917 -10.506 3.098 1.00 82.69 114 TYR A N 1
ATOM 924 C CA . TYR A 1 114 ? -9.712 -11.022 2.454 1.00 82.69 114 TYR A CA 1
ATOM 925 C C . TYR A 1 114 ? -9.944 -11.374 0.976 1.00 82.69 114 TYR A C 1
ATOM 927 O O . TYR A 1 114 ? -9.238 -10.857 0.114 1.00 82.69 114 TYR A O 1
ATOM 935 N N . PHE A 1 11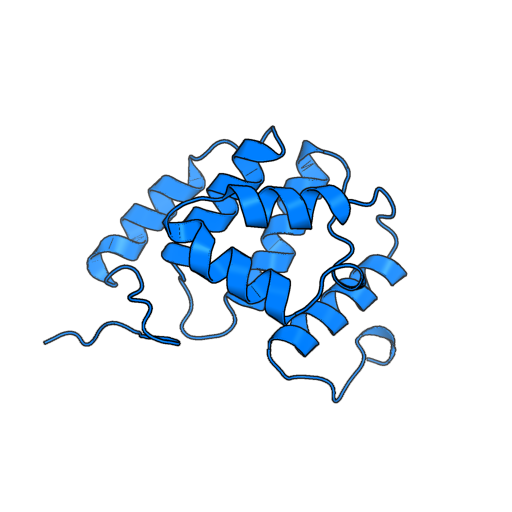5 ? -10.948 -12.197 0.651 1.00 84.94 115 PHE A N 1
ATOM 936 C CA . PHE A 1 115 ? -11.205 -12.612 -0.734 1.00 84.94 115 PHE A CA 1
ATOM 937 C C . PHE A 1 115 ? -11.570 -11.445 -1.649 1.00 84.94 115 PHE A C 1
ATOM 939 O O . PHE A 1 115 ? -10.991 -11.329 -2.728 1.00 84.94 115 PHE A O 1
ATOM 946 N N . LYS A 1 116 ? -12.425 -10.522 -1.190 1.00 87.69 116 LYS A N 1
ATOM 947 C CA . LYS A 1 116 ? -12.726 -9.293 -1.938 1.00 87.69 116 LYS A CA 1
ATOM 948 C C . LYS A 1 116 ? -11.475 -8.451 -2.179 1.00 87.69 116 LYS A C 1
ATOM 950 O O . LYS A 1 116 ? -11.282 -7.935 -3.275 1.00 87.69 116 LYS A O 1
ATOM 955 N N . GLY A 1 117 ? -10.609 -8.331 -1.172 1.00 85.25 117 GLY A N 1
ATOM 956 C CA . GLY A 1 117 ? -9.335 -7.629 -1.300 1.00 85.25 117 GLY A CA 1
ATOM 957 C C . GLY A 1 117 ? -8.429 -8.246 -2.368 1.00 85.25 117 GLY A C 1
ATOM 958 O O . GLY A 1 117 ? -7.831 -7.519 -3.165 1.00 85.25 117 GLY A O 1
ATOM 959 N N . ILE A 1 118 ? -8.362 -9.581 -2.447 1.00 87.50 118 ILE A N 1
ATOM 960 C CA . ILE A 1 118 ? -7.598 -10.246 -3.508 1.00 87.50 118 ILE A CA 1
ATOM 961 C C . ILE A 1 118 ? -8.244 -10.018 -4.880 1.00 87.50 118 ILE A C 1
ATOM 963 O O . ILE A 1 118 ? -7.529 -9.647 -5.811 1.00 87.50 118 ILE A O 1
ATOM 967 N N . ASP A 1 119 ? -9.561 -10.172 -5.015 1.00 87.50 119 ASP A N 1
ATOM 968 C CA . ASP A 1 119 ? -10.258 -9.934 -6.287 1.00 87.50 119 ASP A CA 1
ATOM 969 C C . ASP A 1 119 ? -9.998 -8.504 -6.802 1.00 87.50 119 ASP A C 1
ATOM 971 O O . ASP A 1 119 ? -9.615 -8.310 -7.960 1.00 87.50 119 ASP A O 1
ATOM 975 N N . HIS A 1 120 ? -10.083 -7.497 -5.926 1.00 88.19 120 HIS A N 1
ATOM 976 C CA . HIS A 1 120 ? -9.812 -6.100 -6.288 1.00 88.19 120 HIS A CA 1
ATOM 977 C C . HIS A 1 120 ? -8.333 -5.848 -6.622 1.00 88.19 120 HIS A C 1
ATOM 979 O O . HIS A 1 120 ? -7.997 -5.156 -7.585 1.00 88.19 120 HIS A O 1
ATOM 985 N N . SER A 1 121 ? -7.421 -6.496 -5.893 1.00 87.94 121 SER A N 1
ATOM 986 C CA . SER A 1 121 ? -5.985 -6.496 -6.196 1.00 87.94 121 SER A CA 1
ATOM 987 C C . SER A 1 121 ? -5.677 -7.084 -7.581 1.00 87.94 121 SER A C 1
ATOM 989 O O . SER A 1 121 ? -4.739 -6.630 -8.243 1.00 87.94 121 SER A O 1
ATOM 991 N N . TYR A 1 122 ? -6.449 -8.066 -8.054 1.00 88.06 122 TYR A N 1
ATOM 992 C CA . TYR A 1 122 ? -6.348 -8.599 -9.417 1.00 88.06 122 TYR A CA 1
ATOM 993 C C . TYR A 1 122 ? -6.991 -7.669 -10.455 1.00 88.06 122 TYR A C 1
ATOM 995 O O . TYR A 1 122 ? -6.410 -7.469 -11.528 1.00 88.06 122 TYR A O 1
ATOM 1003 N N . TYR A 1 123 ? -8.113 -7.027 -10.116 1.00 87.38 123 TYR A N 1
ATOM 1004 C CA . TYR A 1 123 ? -8.765 -6.012 -10.949 1.00 87.38 123 TYR A CA 1
ATOM 1005 C C . TYR A 1 123 ? -7.846 -4.815 -11.252 1.00 87.38 123 TYR A C 1
ATOM 1007 O O . TYR A 1 123 ? -7.799 -4.324 -12.390 1.00 87.38 123 TYR A O 1
ATOM 1015 N N . TYR A 1 124 ? -7.032 -4.386 -10.282 1.00 84.62 124 TYR A N 1
ATOM 1016 C CA . TYR A 1 124 ? -5.985 -3.385 -10.511 1.00 84.62 124 TYR A CA 1
ATOM 1017 C C . TYR A 1 124 ? -5.059 -3.767 -11.666 1.00 84.62 124 TYR A C 1
ATOM 1019 O O . TYR A 1 124 ? -4.785 -2.947 -12.539 1.00 84.62 124 TYR A O 1
ATOM 1027 N N . GLU A 1 125 ? -4.658 -5.030 -11.757 1.00 86.94 125 GLU A N 1
ATOM 1028 C CA . GLU A 1 125 ? -3.782 -5.508 -12.830 1.00 86.94 125 GLU A CA 1
ATOM 1029 C C . GLU A 1 125 ? -4.549 -5.911 -14.111 1.00 86.94 125 GLU A C 1
ATOM 1031 O O . GLU A 1 125 ? -3.935 -6.389 -15.061 1.00 86.94 125 GLU A O 1
ATOM 1036 N N . GLY A 1 126 ? -5.874 -5.710 -14.164 1.00 82.88 126 GLY A N 1
ATOM 1037 C CA . GLY A 1 126 ? -6.712 -5.979 -15.341 1.00 82.88 126 GLY A CA 1
ATOM 1038 C C . GLY A 1 126 ? -7.304 -7.391 -15.417 1.00 82.88 126 GLY A C 1
ATOM 1039 O O . GLY A 1 126 ? -7.827 -7.767 -16.464 1.00 82.88 126 GLY A O 1
ATOM 1040 N N . TYR A 1 127 ? -7.249 -8.171 -14.335 1.00 81.06 127 TYR A N 1
ATOM 1041 C CA . TYR A 1 127 ? -7.827 -9.515 -14.272 1.00 81.06 127 TYR A CA 1
ATOM 1042 C C . TYR A 1 127 ? -9.173 -9.489 -13.539 1.00 81.06 127 TYR A C 1
ATOM 1044 O O . TYR A 1 127 ? -9.227 -9.132 -12.368 1.00 81.06 127 TYR A O 1
ATOM 1052 N N . ASN A 1 128 ? -10.254 -9.881 -14.215 1.00 84.38 128 ASN A N 1
ATOM 1053 C CA . ASN A 1 128 ? -11.622 -9.834 -13.674 1.00 84.38 128 ASN A CA 1
ATOM 1054 C C . ASN A 1 128 ? -12.496 -11.039 -14.079 1.00 84.38 128 ASN A C 1
ATOM 1056 O O . ASN A 1 128 ? -13.719 -10.973 -13.991 1.00 84.38 128 ASN A O 1
ATOM 1060 N N . LEU A 1 129 ? -11.883 -12.123 -14.568 1.00 72.62 129 LEU A N 1
ATOM 1061 C CA . LEU A 1 129 ? -12.605 -13.272 -15.127 1.00 72.62 129 LEU A CA 1
ATOM 1062 C C . LEU A 1 129 ? -13.166 -14.225 -14.058 1.00 72.62 129 LEU A C 1
ATOM 1064 O O . LEU A 1 129 ? -14.198 -14.850 -14.284 1.00 72.62 129 LEU A O 1
ATOM 1068 N N . TYR A 1 130 ? -12.487 -14.343 -12.919 1.00 74.31 130 TYR A N 1
ATOM 1069 C CA . TYR A 1 130 ? -12.839 -15.255 -11.831 1.00 74.31 130 TYR A CA 1
ATOM 1070 C C . TYR A 1 130 ? -12.907 -14.484 -10.517 1.00 74.31 130 TYR A C 1
ATOM 1072 O O . TYR A 1 130 ? -12.148 -13.532 -10.335 1.00 74.31 130 TYR A O 1
ATOM 1080 N N . ARG A 1 131 ? -13.783 -14.927 -9.613 1.00 74.12 131 ARG A N 1
ATOM 1081 C CA . ARG A 1 131 ? -13.804 -14.497 -8.213 1.00 74.12 131 ARG A CA 1
ATOM 1082 C C . ARG A 1 131 ? -13.230 -15.612 -7.362 1.00 74.12 131 ARG A C 1
ATOM 1084 O O . ARG A 1 131 ? -13.543 -16.778 -7.599 1.00 74.12 131 ARG A O 1
ATOM 1091 N N . ILE A 1 132 ? -12.405 -15.272 -6.383 1.00 77.25 132 ILE A N 1
ATOM 1092 C CA . ILE A 1 132 ? -11.727 -16.277 -5.555 1.00 77.25 132 ILE A CA 1
ATOM 1093 C C . ILE A 1 132 ? -12.701 -17.091 -4.711 1.00 77.25 132 ILE A C 1
ATOM 1095 O O . ILE A 1 132 ? -12.445 -18.260 -4.456 1.00 77.25 132 ILE A O 1
ATOM 1099 N N . GLU A 1 133 ? -13.829 -16.504 -4.323 1.00 74.25 133 GLU A N 1
ATOM 1100 C CA . GLU A 1 133 ? -14.884 -17.214 -3.595 1.00 74.25 133 GLU A CA 1
ATOM 1101 C C . GLU A 1 133 ? -15.554 -18.344 -4.401 1.00 74.25 133 GLU A C 1
ATOM 1103 O O . GLU A 1 133 ? -16.165 -19.226 -3.803 1.00 74.25 133 GLU A O 1
ATOM 1108 N N . ASP A 1 134 ? -15.428 -18.330 -5.732 1.00 76.69 134 ASP A N 1
ATOM 1109 C CA . ASP A 1 134 ? -16.039 -19.310 -6.638 1.00 76.69 134 ASP A CA 1
ATOM 1110 C C . ASP A 1 134 ? -15.063 -20.441 -7.055 1.00 76.69 134 ASP A C 1
ATOM 1112 O O . ASP A 1 134 ? -15.419 -21.273 -7.896 1.00 76.69 134 ASP A O 1
ATOM 1116 N N . LEU A 1 135 ? -13.835 -20.459 -6.511 1.00 77.50 135 LEU A N 1
ATOM 1117 C CA . LEU A 1 135 ? -12.765 -21.430 -6.808 1.00 77.50 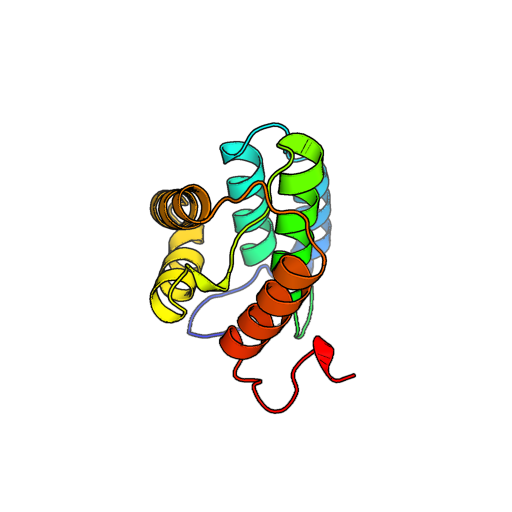135 LEU A CA 1
ATOM 1118 C C . LEU A 1 135 ? -12.593 -22.469 -5.691 1.00 77.50 135 LEU A C 1
ATOM 1120 O O . LEU A 1 135 ? -12.352 -23.647 -6.044 1.00 77.50 135 LEU A O 1
#

InterPro domains:
  IPR003812 Fido domain [PF02661] (18-65)
  IPR003812 Fido domain [PS51459] (1-103)
  IPR036597 Fido-like domain superfamily [G3DSA:1.10.3290.10] (3-130)
  IPR036597 Fido-like domain superfamily [SSF140931] (7-125)

pLDDT: mean 87.58, std 14.7, range [34.62, 98.69]

Radius of gyration: 15.07 Å; chains: 1; bounding box: 40×33×36 Å

Sequence (135 aa):
MSTLPTKDNFQFAPRIFLEQSLAYIDKLPHETFDEIVEKYADMNIAHPFREGNGRSMRIWLDCMLRDSLGRVVDWNSIDKDEYFNAMVRSHVSTGELKYLLLQALTEDLGQATYFKGIDHSYYYEGYNLYRIEDL

Secondary structure (DSSP, 8-state):
--PPPEETTEEPPPHHHHHHHHHHHTTS--SSHHHHHHHHHHHHHH--SSS-HHHHHHHHHHHHHHHHHS-EE-GGGS-HHHHHHHHHHTTT--HHHHHHHHHTEE----HHHHHHHHHHHHHHTT--S--GGG-

Foldseek 3Di:
DDDADDDPNDGADDPVCLVVLVVVLVPFDLLDLVSLLLSLLSQLSSQPDPDDSQLVSLVVSQVSCCVRPLKHFQLVQADLVQCVVLSVCVVPPNVSVSVRRVVRIDNPPDPVSVQNNSCSSVVSVVDNPDGPVVD